Protein AF-A0A426XNB6-F1 (afdb_monomer_lite)

Organism: Ensete ventricosum (NCBI:txid4639)

InterPro domains:
  IPR004367 Cyclin, C-terminal domain [PF02984] (106-166)
  IPR036915 Cyclin-like superfamily [SSF47954] (67-121)
  IPR036915 Cyclin-like superfamily [SSF47954] (107-166)

Foldseek 3Di:
DDDDDDDDDDDDDDDDDDDDDDDDDDDPPPDPPPPPPPPDPPPPPDPPPPDPPPPDPPDDPCVVCPVPPVSVSVCPVVVVVVCVVCVVVVDDDPCPQVPDPPDDPVNVVVVVVVVVVVVVVVVVCVVDDPLLVVLLVVQVVCCVPVVDRDDDPVSCVVSVDDPVSSD

Secondary structure (DSSP, 8-state):
-PPPPP------------------------PPPTTSS-----------------------TTGGGTT-TTT-GGGHHHHHHHHHHHHHHHSPPTTTGGG-SS--HHHHHHHHHHHHHHHHHHHHHTTS-HHHHHHHHHHHHHHHHHSS----HHHHHHH---GGGT-

pLDDT: mean 73.71, std 19.78, range [31.83, 96.19]

Structure (mmCIF, N/CA/C/O backbone):
data_AF-A0A426XNB6-F1
#
_entry.id   AF-A0A426XNB6-F1
#
loop_
_atom_site.group_PDB
_atom_site.id
_atom_site.type_symbol
_atom_site.label_atom_id
_atom_site.label_alt_id
_atom_site.label_comp_id
_atom_site.label_asym_id
_atom_site.label_entity_id
_atom_site.label_seq_id
_atom_site.pdbx_PDB_ins_code
_atom_site.Cartn_x
_atom_site.Cartn_y
_atom_site.Cartn_z
_atom_site.occupancy
_atom_site.B_iso_or_equiv
_atom_site.auth_seq_id
_atom_site.auth_comp_id
_atom_site.auth_asym_id
_atom_site.auth_atom_id
_atom_site.pdbx_PDB_model_num
ATOM 1 N N . MET A 1 1 ? 14.428 -3.981 60.060 1.00 38.88 1 MET A N 1
ATOM 2 C CA . MET A 1 1 ? 15.624 -4.761 60.453 1.00 38.88 1 MET A CA 1
ATOM 3 C C . MET A 1 1 ? 15.847 -5.861 59.417 1.00 38.88 1 MET A C 1
ATOM 5 O O . MET A 1 1 ? 14.873 -6.296 58.823 1.00 38.88 1 MET A O 1
ATOM 9 N N . LEU A 1 2 ? 17.123 -6.162 59.162 1.00 38.84 2 LEU A N 1
ATOM 10 C CA . LEU A 1 2 ? 17.779 -6.862 58.035 1.00 38.84 2 LEU A CA 1
ATOM 11 C C . LEU A 1 2 ? 17.335 -8.324 57.725 1.00 38.84 2 LEU A C 1
ATOM 13 O O . LEU A 1 2 ? 16.667 -8.931 58.559 1.00 38.84 2 LEU A O 1
ATOM 17 N N . PRO A 1 3 ? 17.710 -8.872 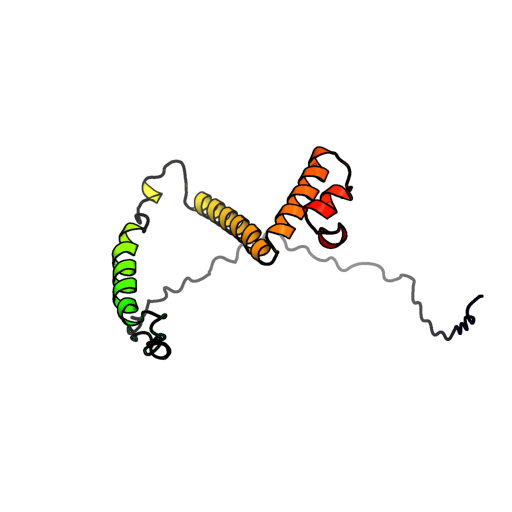56.539 1.00 48.66 3 PRO A N 1
ATOM 18 C CA . PRO A 1 3 ? 17.253 -10.158 55.980 1.00 48.66 3 PRO A CA 1
ATOM 19 C C . PRO A 1 3 ? 18.123 -11.354 56.425 1.00 48.66 3 PRO A C 1
ATOM 21 O O . PRO A 1 3 ? 19.187 -11.132 57.006 1.00 48.66 3 PRO A O 1
ATOM 24 N N . PRO A 1 4 ? 17.748 -12.614 56.117 1.00 51.00 4 PRO A N 1
ATOM 25 C CA . PRO A 1 4 ? 18.660 -13.738 56.243 1.00 51.00 4 PRO A CA 1
ATOM 26 C C . PRO A 1 4 ? 19.521 -13.945 54.989 1.00 51.00 4 PRO A C 1
ATOM 28 O O . PRO A 1 4 ? 19.174 -13.589 53.863 1.00 51.00 4 PRO A O 1
ATOM 31 N N . SER A 1 5 ? 20.682 -14.510 55.278 1.00 43.78 5 SER A N 1
ATOM 32 C CA . SER A 1 5 ? 21.931 -14.514 54.537 1.00 43.78 5 SER A CA 1
ATOM 33 C C . SER A 1 5 ? 22.048 -15.621 53.488 1.00 43.78 5 SER A C 1
ATOM 35 O O . SER A 1 5 ? 21.413 -16.668 53.560 1.00 43.78 5 SER A O 1
ATOM 37 N N . VAL A 1 6 ? 22.968 -15.364 52.560 1.00 41.66 6 VAL A N 1
ATOM 38 C CA . VAL A 1 6 ? 23.523 -16.219 51.505 1.00 41.66 6 VAL A CA 1
ATOM 39 C C . VAL A 1 6 ? 24.015 -17.579 52.025 1.00 41.66 6 VAL A C 1
ATOM 41 O O . VAL A 1 6 ? 24.587 -17.672 53.110 1.00 41.66 6 VAL A O 1
ATOM 44 N N . SER A 1 7 ? 23.919 -18.619 51.195 1.00 41.00 7 SER A N 1
ATOM 45 C CA . SER A 1 7 ? 24.881 -19.728 51.204 1.00 41.00 7 SER A CA 1
ATOM 46 C C . SER A 1 7 ? 25.253 -20.087 49.770 1.00 41.00 7 SER A C 1
ATOM 48 O O . SER A 1 7 ? 24.444 -20.581 48.993 1.00 41.00 7 SER A O 1
ATOM 50 N N . SER A 1 8 ? 26.497 -19.754 49.442 1.00 37.50 8 SER A N 1
ATOM 51 C CA . SER A 1 8 ? 27.211 -20.145 48.236 1.00 37.50 8 SER A CA 1
ATOM 52 C C . SER A 1 8 ? 27.679 -21.597 48.388 1.00 37.50 8 SER A C 1
ATOM 54 O O . SER A 1 8 ? 28.131 -21.986 49.467 1.00 37.50 8 SER A O 1
ATOM 56 N N . SER A 1 9 ? 27.608 -22.398 47.328 1.00 43.94 9 SER A N 1
ATOM 57 C CA . SER A 1 9 ? 28.429 -23.605 47.202 1.00 43.94 9 SER A CA 1
ATOM 58 C C . SER A 1 9 ? 28.908 -23.752 45.770 1.00 43.94 9 SER A C 1
ATOM 60 O O . SER A 1 9 ? 28.138 -23.920 44.829 1.00 43.94 9 SER A O 1
ATOM 62 N N . THR A 1 10 ? 30.220 -23.612 45.660 1.00 38.38 10 THR A N 1
ATOM 63 C CA . THR A 1 10 ? 31.077 -23.773 44.497 1.00 38.38 10 THR A CA 1
ATOM 64 C C . THR A 1 10 ? 31.527 -25.222 44.323 1.00 38.38 10 THR A C 1
ATOM 66 O O . THR A 1 10 ? 31.708 -25.930 45.310 1.00 38.38 10 THR A O 1
ATOM 69 N N . ALA A 1 11 ? 31.880 -25.525 43.069 1.00 37.91 11 ALA A N 1
ATOM 70 C CA . ALA A 1 11 ? 32.787 -26.566 42.576 1.00 37.91 11 ALA A CA 1
ATOM 71 C C . ALA A 1 11 ? 32.230 -27.992 42.401 1.00 37.91 11 ALA A C 1
ATOM 73 O O . ALA A 1 11 ? 31.894 -28.672 43.364 1.00 37.91 11 ALA A O 1
ATOM 74 N N . LEU A 1 12 ? 32.280 -28.487 41.157 1.00 39.81 12 LEU A N 1
ATOM 75 C CA . LEU A 1 12 ? 33.334 -29.421 40.739 1.00 39.81 12 LEU A CA 1
ATOM 76 C C . LEU A 1 12 ? 33.481 -29.464 39.204 1.00 39.81 12 LEU A C 1
ATOM 78 O O . LEU A 1 12 ? 32.512 -29.443 38.452 1.00 39.81 12 LEU A O 1
ATOM 82 N N . ASP A 1 13 ? 34.754 -29.452 38.826 1.00 43.25 13 ASP A N 1
ATOM 83 C CA . ASP A 1 13 ? 35.439 -29.420 37.534 1.00 43.25 13 ASP A CA 1
ATOM 84 C C . ASP A 1 13 ? 35.334 -30.743 36.749 1.00 43.25 13 ASP A C 1
ATOM 86 O O . ASP A 1 13 ? 35.279 -31.812 37.353 1.00 43.25 13 ASP A O 1
ATOM 90 N N . SER A 1 14 ? 35.402 -30.685 35.414 1.00 43.81 14 SER A N 1
ATOM 91 C CA . SER A 1 14 ? 36.431 -31.458 34.705 1.00 43.81 14 SER A CA 1
ATOM 92 C C . SER A 1 14 ? 36.661 -30.927 33.290 1.00 43.81 14 SER A C 1
ATOM 94 O O . SER A 1 14 ? 35.801 -30.962 32.411 1.00 43.81 14 SER A O 1
ATOM 96 N N . SER A 1 15 ? 37.867 -30.407 33.140 1.00 46.03 15 SER A N 1
ATOM 97 C CA . SER A 1 15 ? 38.493 -29.804 31.977 1.00 46.03 15 SER A CA 1
ATOM 98 C C . SER A 1 15 ? 38.881 -30.824 30.899 1.00 46.03 15 SER A C 1
ATOM 100 O O . SER A 1 15 ? 39.266 -31.944 31.215 1.00 46.03 15 SER A O 1
ATOM 102 N N . THR A 1 16 ? 38.946 -30.405 29.633 1.00 42.44 16 THR A N 1
ATOM 103 C CA . THR A 1 16 ? 40.071 -30.767 28.747 1.00 42.44 16 THR A CA 1
ATOM 104 C C . THR A 1 16 ? 40.258 -29.652 27.723 1.00 42.44 16 THR A C 1
ATOM 106 O O . THR A 1 16 ? 39.454 -29.484 26.811 1.00 42.44 16 THR A O 1
ATOM 109 N N . ALA A 1 17 ? 41.322 -28.876 27.910 1.00 43.88 17 ALA A N 1
ATOM 110 C CA . ALA A 1 17 ? 41.868 -27.992 26.894 1.00 43.88 17 ALA A CA 1
ATOM 111 C C . ALA A 1 17 ? 42.827 -28.805 26.015 1.00 43.88 17 ALA A C 1
ATOM 113 O O . ALA A 1 17 ? 43.685 -29.519 26.535 1.00 43.88 17 ALA A O 1
ATOM 114 N N . ILE A 1 18 ? 42.683 -28.679 24.701 1.00 45.56 18 ILE A N 1
ATOM 115 C CA . ILE A 1 18 ? 43.690 -29.068 23.715 1.00 45.56 18 ILE A CA 1
ATOM 116 C C . ILE A 1 18 ? 43.929 -27.834 22.861 1.00 45.56 18 ILE A C 1
ATOM 118 O O . ILE A 1 18 ? 43.026 -27.362 22.177 1.00 45.56 18 ILE A O 1
ATOM 122 N N . ASP A 1 19 ? 45.137 -27.307 22.981 1.00 42.94 19 ASP A N 1
ATOM 123 C CA . ASP A 1 19 ? 45.687 -26.254 22.145 1.00 42.94 19 ASP A CA 1
ATOM 124 C C . ASP A 1 19 ? 47.003 -26.777 21.553 1.00 42.94 19 ASP A C 1
ATOM 126 O O . ASP A 1 19 ? 47.593 -27.728 22.081 1.00 42.94 19 ASP A O 1
ATOM 130 N N . VAL A 1 20 ? 47.474 -26.075 20.527 1.00 39.81 20 VAL A N 1
ATOM 131 C CA . VAL A 1 20 ? 48.781 -26.158 19.862 1.00 39.81 20 VAL A CA 1
ATOM 132 C C . VAL A 1 20 ? 48.831 -27.031 18.600 1.00 39.81 20 VAL A C 1
ATOM 134 O O . VAL A 1 20 ? 49.177 -28.212 18.615 1.00 39.81 20 VAL A O 1
ATOM 137 N N . ASP A 1 21 ? 48.505 -26.371 17.486 1.00 40.19 21 ASP A N 1
ATOM 138 C CA . ASP A 1 21 ? 49.299 -26.275 16.252 1.00 40.19 21 ASP A CA 1
ATOM 139 C C . ASP A 1 21 ? 50.354 -27.364 15.994 1.00 40.19 21 ASP A C 1
ATOM 141 O O . ASP A 1 21 ? 51.396 -27.371 16.648 1.00 40.19 21 ASP A O 1
ATOM 145 N N . ASN A 1 22 ? 50.143 -28.189 14.954 1.00 37.97 22 ASN A N 1
ATOM 146 C CA . ASN A 1 22 ? 51.169 -28.583 13.968 1.00 37.97 22 ASN A CA 1
ATOM 147 C C . ASN A 1 22 ? 50.604 -29.567 12.914 1.00 37.97 22 ASN A C 1
ATOM 149 O O . ASN A 1 22 ? 50.672 -30.782 13.100 1.00 37.97 22 ASN A O 1
ATOM 153 N N . PHE A 1 23 ? 50.155 -29.075 11.756 1.00 31.83 23 PHE A N 1
ATOM 154 C CA . PHE A 1 23 ? 50.412 -29.793 10.503 1.00 31.83 23 PHE A CA 1
ATOM 155 C C . PHE A 1 23 ? 50.571 -28.802 9.352 1.00 31.83 23 PHE A C 1
ATOM 157 O O . PHE A 1 23 ? 49.679 -28.024 9.027 1.00 31.83 23 PHE A O 1
ATOM 164 N N . SER A 1 24 ? 51.776 -28.810 8.796 1.00 39.06 24 SER A N 1
ATOM 165 C CA . SER A 1 24 ? 52.221 -27.975 7.694 1.00 39.06 24 SER A CA 1
ATOM 166 C C . SER A 1 24 ? 51.668 -28.487 6.365 1.00 39.06 24 SER A C 1
ATOM 168 O O . SER A 1 24 ? 51.911 -29.637 6.024 1.00 39.06 24 SER A O 1
ATOM 170 N N . SER A 1 25 ? 51.130 -27.535 5.605 1.00 38.66 25 SER A N 1
ATOM 171 C CA . SER A 1 25 ? 51.299 -27.320 4.161 1.00 38.66 25 SER A CA 1
ATOM 172 C C . SER A 1 25 ? 50.769 -28.350 3.161 1.00 38.66 25 SER A C 1
ATOM 174 O O . SER A 1 25 ? 51.081 -29.535 3.217 1.00 38.66 25 SER A O 1
ATOM 176 N N . SER A 1 26 ? 50.132 -27.762 2.144 1.00 42.22 26 SER A N 1
ATOM 177 C CA . SER A 1 26 ? 49.864 -28.288 0.805 1.00 42.22 26 SER A CA 1
ATOM 178 C C . SER A 1 26 ? 48.627 -29.162 0.672 1.00 42.22 26 SER A C 1
ATOM 180 O O . SER A 1 26 ? 48.728 -30.376 0.645 1.00 42.22 26 SER A O 1
ATOM 182 N N . ASP A 1 27 ? 47.490 -28.495 0.486 1.00 37.78 27 ASP A N 1
ATOM 183 C CA . ASP A 1 27 ? 46.589 -28.823 -0.618 1.00 37.78 27 ASP A CA 1
ATOM 184 C C . ASP A 1 27 ? 46.115 -27.491 -1.209 1.00 37.78 27 ASP A C 1
ATOM 186 O O . ASP A 1 27 ? 45.384 -26.721 -0.582 1.00 37.78 27 ASP A O 1
ATOM 190 N N . ASP A 1 28 ? 46.653 -27.170 -2.382 1.00 36.75 28 ASP A N 1
ATOM 191 C CA . ASP A 1 28 ? 46.237 -26.046 -3.204 1.00 36.75 28 ASP A CA 1
ATOM 192 C C . ASP A 1 28 ? 44.750 -26.219 -3.540 1.00 36.75 28 ASP A C 1
ATOM 194 O O . ASP A 1 28 ? 44.370 -27.104 -4.305 1.00 36.75 28 ASP A O 1
ATOM 198 N N . VAL A 1 29 ? 43.886 -25.394 -2.944 1.00 46.34 29 VAL A N 1
ATOM 199 C CA . VAL A 1 29 ? 42.492 -25.300 -3.384 1.00 46.34 29 VAL A CA 1
ATOM 200 C C . VAL A 1 29 ? 42.507 -24.519 -4.690 1.00 46.34 29 VAL A C 1
ATOM 202 O O . VAL A 1 29 ? 42.552 -23.288 -4.700 1.00 46.34 29 VAL A O 1
ATOM 205 N N . GLU A 1 30 ? 42.553 -25.267 -5.787 1.00 43.03 30 GLU A N 1
ATOM 206 C CA . GLU A 1 30 ? 42.445 -24.774 -7.152 1.00 43.03 30 GLU A CA 1
ATOM 207 C C . GLU A 1 30 ? 41.153 -23.949 -7.271 1.00 43.03 30 GLU A C 1
ATOM 209 O O . GLU A 1 30 ? 40.037 -24.455 -7.141 1.00 43.03 30 GLU A O 1
ATOM 214 N N . LEU A 1 31 ? 41.316 -22.631 -7.404 1.00 42.97 31 LEU A N 1
ATOM 215 C CA . LEU A 1 31 ? 40.216 -21.708 -7.659 1.00 42.97 31 LEU A CA 1
ATOM 216 C C . LEU A 1 31 ? 39.627 -22.052 -9.031 1.00 42.97 31 LEU A C 1
ATOM 218 O O . LEU A 1 31 ? 40.414 -22.209 -9.970 1.00 42.97 31 LEU A O 1
ATOM 222 N N . PRO A 1 32 ? 38.292 -22.122 -9.184 1.00 43.78 32 PRO A N 1
ATOM 223 C CA . PRO A 1 32 ? 37.690 -22.433 -10.471 1.00 43.78 32 PRO A CA 1
ATOM 224 C C . PRO A 1 32 ? 38.182 -21.422 -11.502 1.00 43.78 32 PRO A C 1
ATOM 226 O O . PRO A 1 32 ? 38.052 -20.205 -11.324 1.00 43.78 32 PRO A O 1
ATOM 229 N N . THR A 1 33 ? 38.824 -21.929 -12.549 1.00 47.72 33 THR A N 1
ATOM 230 C CA . THR A 1 33 ? 39.292 -21.127 -13.670 1.00 47.72 33 THR A CA 1
ATOM 231 C C . THR A 1 33 ? 38.100 -20.456 -14.344 1.00 47.72 33 THR A C 1
ATOM 233 O O . THR A 1 33 ? 37.022 -21.033 -14.450 1.00 47.72 33 THR A O 1
ATOM 236 N N . VAL A 1 34 ? 38.314 -19.236 -14.838 1.00 50.56 34 VAL A N 1
ATOM 237 C CA . VAL A 1 34 ? 37.345 -18.349 -15.517 1.00 50.56 34 VAL A CA 1
ATOM 238 C C . VAL A 1 34 ? 36.666 -18.930 -16.776 1.00 50.56 34 VAL A C 1
ATOM 240 O O . VAL A 1 34 ? 35.968 -18.207 -17.477 1.00 50.56 34 VAL A O 1
ATOM 243 N N . GLU A 1 35 ? 36.849 -20.217 -17.059 1.00 47.22 35 GLU A N 1
ATOM 244 C CA . GLU A 1 35 ? 36.286 -20.936 -18.204 1.00 47.22 35 GLU A CA 1
ATOM 245 C C . GLU A 1 35 ? 35.068 -21.815 -17.836 1.00 47.22 35 GLU A C 1
ATOM 247 O O . GLU A 1 35 ? 34.430 -22.355 -18.730 1.00 47.22 35 GLU A O 1
ATOM 252 N N . GLU A 1 36 ? 34.670 -21.913 -16.557 1.00 47.00 36 GLU A N 1
ATOM 253 C CA . GLU A 1 36 ? 33.469 -22.669 -16.124 1.00 47.00 36 GLU A CA 1
ATOM 254 C C . GLU A 1 36 ? 32.209 -21.799 -15.905 1.00 47.00 36 GLU A C 1
ATOM 256 O O . GLU A 1 36 ? 31.237 -22.236 -15.292 1.00 47.00 36 GLU A O 1
ATOM 261 N N . MET A 1 37 ? 32.186 -20.556 -16.398 1.00 50.59 37 MET A N 1
ATOM 262 C CA . MET A 1 37 ? 31.008 -19.673 -16.277 1.00 50.59 37 MET A CA 1
ATOM 263 C C . MET A 1 37 ? 30.014 -19.817 -17.447 1.00 50.59 37 MET A C 1
ATOM 265 O O . MET A 1 37 ? 28.980 -19.152 -17.462 1.00 50.59 37 MET A O 1
ATOM 269 N N . GLU A 1 38 ? 30.299 -20.667 -18.432 1.00 49.09 38 GLU A N 1
ATOM 270 C CA . GLU A 1 38 ? 29.526 -20.746 -19.675 1.00 49.09 38 GLU A CA 1
ATOM 271 C C . GLU A 1 38 ? 28.870 -22.110 -19.896 1.00 49.09 38 GLU A C 1
ATOM 273 O O . GLU A 1 38 ? 28.978 -22.641 -20.983 1.00 49.09 38 GLU A O 1
ATOM 278 N N . GLU A 1 39 ? 28.151 -22.675 -18.922 1.00 53.75 39 GLU A N 1
ATOM 279 C CA . GLU A 1 39 ? 27.063 -23.627 -19.229 1.00 53.75 39 GLU A CA 1
ATOM 280 C C . GLU A 1 39 ? 25.947 -23.539 -18.182 1.00 53.75 39 GLU A C 1
ATOM 282 O O . GLU A 1 39 ? 25.783 -24.385 -17.307 1.00 53.75 39 GLU A O 1
ATOM 287 N N . MET A 1 40 ? 25.141 -22.482 -18.276 1.00 49.28 40 MET A N 1
ATOM 288 C CA . MET A 1 40 ? 23.802 -22.474 -17.684 1.00 49.28 40 MET A CA 1
ATOM 289 C C . MET A 1 40 ? 22.841 -21.674 -18.566 1.00 49.28 40 MET A C 1
ATOM 291 O O . MET A 1 40 ? 22.154 -20.770 -18.106 1.00 49.28 40 MET A O 1
ATOM 295 N N . ASP A 1 41 ? 22.826 -22.003 -19.857 1.00 47.94 41 ASP A N 1
ATOM 296 C CA . ASP A 1 41 ? 21.828 -21.515 -20.812 1.00 47.94 41 ASP A CA 1
ATOM 297 C C . ASP A 1 41 ? 21.269 -22.687 -21.621 1.00 47.94 41 ASP A C 1
ATOM 299 O O . ASP A 1 41 ? 21.416 -22.791 -22.834 1.00 47.94 41 ASP A O 1
ATOM 303 N N . ASN A 1 42 ? 20.670 -23.634 -20.903 1.00 55.66 42 ASN A N 1
ATOM 304 C CA . ASN A 1 42 ? 19.651 -24.479 -21.505 1.00 55.66 42 ASN A CA 1
ATOM 305 C C . ASN A 1 42 ? 18.569 -24.812 -20.479 1.00 55.66 42 ASN A C 1
ATOM 307 O O . ASN A 1 42 ? 18.335 -25.964 -20.109 1.00 55.66 42 ASN A O 1
ATOM 311 N N . CYS A 1 43 ? 17.895 -23.777 -19.984 1.00 49.34 43 CYS A N 1
ATOM 312 C CA . CYS A 1 43 ? 16.514 -23.957 -19.577 1.00 49.34 43 CYS A CA 1
ATOM 313 C C . CYS A 1 43 ? 15.703 -24.108 -20.866 1.00 49.34 43 CYS A C 1
ATOM 315 O O . CYS A 1 43 ? 15.178 -23.130 -21.387 1.00 49.34 43 CYS A O 1
ATOM 317 N N . ASP A 1 44 ? 15.635 -25.339 -21.386 1.00 56.97 44 ASP A N 1
ATOM 318 C CA . ASP A 1 44 ? 14.631 -25.745 -22.367 1.00 56.97 44 ASP A CA 1
ATOM 319 C C . ASP A 1 44 ? 13.260 -25.343 -21.801 1.00 56.97 44 ASP A C 1
ATOM 321 O O . ASP A 1 44 ? 12.654 -26.060 -20.993 1.00 56.97 44 ASP A O 1
ATOM 325 N N . LEU A 1 45 ? 12.803 -24.146 -22.173 1.00 58.41 45 LEU A N 1
ATOM 326 C CA . LEU A 1 45 ? 11.461 -23.650 -21.936 1.00 58.41 45 LEU A CA 1
ATOM 327 C C . LEU A 1 45 ? 10.552 -24.540 -22.770 1.00 58.41 45 LEU A C 1
ATOM 329 O O . LEU A 1 45 ? 10.231 -24.236 -23.915 1.00 58.41 45 LEU A O 1
ATOM 333 N N . LYS A 1 46 ? 10.183 -25.689 -22.207 1.00 59.28 46 LYS A N 1
ATOM 334 C CA . LYS A 1 46 ? 9.105 -26.494 -22.759 1.00 59.28 46 LYS A CA 1
ATOM 335 C C . LYS A 1 46 ? 7.893 -25.582 -22.794 1.00 59.28 46 LYS A C 1
ATOM 337 O O . LYS A 1 46 ? 7.448 -25.117 -21.745 1.00 59.28 46 LYS A O 1
ATOM 342 N N . GLU A 1 47 ? 7.417 -25.299 -23.998 1.00 56.78 47 GLU A N 1
ATOM 343 C CA . GLU A 1 47 ? 6.133 -24.656 -24.215 1.00 56.78 47 GLU A CA 1
ATOM 344 C C . GLU A 1 47 ? 5.099 -25.494 -23.460 1.00 56.78 47 GLU A C 1
ATOM 346 O O . GLU A 1 47 ? 4.808 -26.635 -23.818 1.00 56.78 47 GLU A O 1
ATOM 351 N N . VAL A 1 48 ? 4.639 -24.976 -22.321 1.00 63.44 48 VAL A N 1
ATOM 352 C CA . VAL A 1 48 ? 3.529 -25.578 -21.595 1.00 63.44 48 VAL A CA 1
ATOM 353 C C . VAL A 1 48 ? 2.308 -25.236 -22.425 1.00 63.44 48 VAL A C 1
ATOM 355 O O . VAL A 1 48 ? 1.843 -24.096 -22.406 1.00 63.44 48 VAL A O 1
ATOM 358 N N . GLU A 1 49 ? 1.830 -26.200 -23.209 1.00 64.44 49 GLU A N 1
ATOM 359 C CA . GLU A 1 49 ? 0.517 -26.080 -23.823 1.00 64.44 49 GLU A CA 1
ATOM 360 C C . GLU A 1 49 ? -0.494 -25.915 -22.687 1.00 64.44 49 GLU A C 1
ATOM 362 O O . GLU A 1 49 ? -0.631 -26.784 -21.825 1.00 64.44 49 GLU A O 1
ATOM 367 N N . MET A 1 50 ? -1.132 -24.745 -22.630 1.00 64.38 50 MET A N 1
ATOM 368 C CA . MET A 1 50 ? -2.194 -24.487 -21.671 1.00 64.38 50 MET A CA 1
ATOM 369 C C . MET A 1 50 ? -3.365 -25.381 -22.064 1.00 64.38 50 MET A C 1
ATOM 371 O O . MET A 1 50 ? -4.103 -25.076 -22.998 1.00 64.38 50 MET A O 1
ATOM 375 N N . GLU A 1 51 ? -3.489 -26.516 -21.388 1.00 64.31 51 GLU A N 1
ATOM 376 C CA . GLU A 1 51 ? -4.678 -27.350 -21.478 1.00 64.31 51 GLU A CA 1
ATOM 377 C C . GLU A 1 51 ? -5.890 -26.489 -21.097 1.00 64.31 51 GLU A C 1
ATOM 379 O O . GLU A 1 51 ? -5.818 -25.700 -20.148 1.00 64.31 51 GLU A O 1
ATOM 384 N N . ASP A 1 52 ? -6.993 -26.618 -21.841 1.00 64.31 52 ASP A N 1
ATOM 385 C CA . ASP A 1 52 ? -8.259 -25.989 -21.475 1.00 64.31 52 ASP A CA 1
ATOM 386 C C . ASP A 1 52 ? -8.625 -26.466 -20.068 1.00 64.31 52 ASP A C 1
ATOM 388 O O . ASP A 1 52 ? -9.079 -27.597 -19.870 1.00 64.31 52 ASP A O 1
ATOM 392 N N . ILE A 1 53 ? -8.406 -25.606 -19.071 1.00 65.62 53 ILE A N 1
ATOM 393 C CA . ILE A 1 53 ? -8.909 -25.834 -17.725 1.00 65.62 53 ILE A CA 1
ATOM 394 C C . ILE A 1 53 ? -10.418 -25.887 -17.907 1.00 65.62 53 ILE A C 1
ATOM 396 O O . ILE A 1 53 ? -11.047 -24.869 -18.209 1.00 65.62 53 ILE A O 1
ATOM 400 N N . VAL A 1 54 ? -10.994 -27.088 -17.791 1.00 63.81 54 VAL A N 1
ATOM 401 C CA . VAL A 1 54 ? -12.442 -27.252 -17.706 1.00 63.81 54 VAL A CA 1
ATOM 402 C C . VAL A 1 54 ? -12.878 -26.250 -16.658 1.00 63.81 54 VAL A C 1
ATOM 404 O O . VAL A 1 54 ? -12.388 -26.307 -15.531 1.00 63.81 54 VAL A O 1
ATOM 407 N N . ALA A 1 55 ? -13.703 -25.283 -17.060 1.00 63.44 55 ALA A N 1
ATOM 408 C CA . ALA A 1 55 ? -14.223 -24.265 -16.170 1.00 63.44 55 ALA A CA 1
ATOM 409 C C . ALA A 1 55 ? -15.116 -24.965 -15.141 1.00 63.44 55 ALA A C 1
ATOM 411 O O . ALA A 1 55 ? -16.336 -25.023 -15.286 1.00 63.44 55 ALA A O 1
ATOM 412 N N . GLU A 1 56 ? -14.498 -25.575 -14.133 1.00 65.62 56 GLU A N 1
ATOM 413 C CA . GLU A 1 56 ? -15.192 -26.028 -12.953 1.00 65.62 56 GLU A CA 1
ATOM 414 C C . GLU A 1 56 ? -15.795 -24.777 -12.339 1.00 65.62 56 GLU A C 1
ATOM 416 O O . GLU A 1 56 ? -15.104 -23.808 -12.010 1.00 65.62 56 GLU A O 1
ATOM 421 N N . THR A 1 57 ? -17.120 -24.770 -12.259 1.00 71.75 57 THR A N 1
ATOM 422 C CA . THR A 1 57 ? -17.848 -23.741 -11.537 1.00 71.75 57 THR A CA 1
ATOM 423 C C . THR A 1 57 ? -17.318 -23.740 -10.113 1.00 71.75 57 THR A C 1
ATOM 425 O O . THR A 1 57 ? -17.451 -24.748 -9.414 1.00 71.75 57 THR A O 1
ATOM 428 N N . ALA A 1 58 ? -16.678 -22.640 -9.714 1.00 76.19 58 ALA A N 1
ATOM 429 C CA . ALA A 1 58 ? -16.122 -22.501 -8.379 1.00 76.19 58 ALA A CA 1
ATOM 430 C C . ALA A 1 58 ? -17.199 -22.836 -7.326 1.00 76.19 58 ALA A C 1
ATOM 432 O O . ALA A 1 58 ? -18.364 -22.470 -7.514 1.00 76.19 58 ALA A O 1
ATOM 433 N N . PRO A 1 59 ? -16.843 -23.551 -6.246 1.00 85.50 59 PRO A N 1
ATOM 434 C CA . PRO A 1 59 ? -17.796 -23.900 -5.200 1.00 85.50 59 PRO A CA 1
ATOM 435 C C . PRO A 1 59 ? -18.398 -22.639 -4.566 1.00 85.50 59 PRO A C 1
ATOM 437 O O . PRO A 1 59 ? -17.690 -21.657 -4.349 1.00 85.50 59 PRO A O 1
ATOM 440 N N . ASP A 1 60 ? -19.697 -22.681 -4.251 1.00 87.12 60 ASP A N 1
ATOM 441 C CA . ASP A 1 60 ? -20.408 -21.587 -3.578 1.00 87.12 60 ASP A CA 1
ATOM 442 C C . ASP A 1 60 ? -19.968 -21.478 -2.107 1.00 87.12 60 ASP A C 1
ATOM 444 O O . ASP A 1 60 ? -20.472 -22.178 -1.217 1.00 87.12 60 ASP A O 1
ATOM 448 N N . ILE A 1 61 ? -18.986 -20.604 -1.878 1.00 89.62 61 ILE A N 1
ATOM 449 C CA . ILE A 1 61 ? -18.389 -20.335 -0.566 1.00 89.62 61 ILE A CA 1
ATOM 450 C C . ILE A 1 61 ? -19.322 -19.556 0.371 1.00 89.62 61 ILE A C 1
ATOM 452 O O . ILE A 1 61 ? -19.132 -19.617 1.585 1.00 89.62 61 ILE A O 1
ATOM 456 N N . ASP A 1 62 ? -20.346 -18.890 -0.167 1.00 90.00 62 ASP A N 1
ATOM 457 C CA . ASP A 1 62 ? -21.251 -18.007 0.578 1.00 90.00 62 ASP A CA 1
ATOM 458 C C . ASP A 1 62 ? -22.553 -18.716 0.996 1.00 90.00 62 ASP A C 1
ATOM 460 O O . ASP A 1 62 ? -23.354 -18.182 1.768 1.00 90.00 62 ASP A O 1
ATOM 464 N N . SER A 1 63 ? -22.750 -19.965 0.559 1.00 89.06 63 SER A N 1
ATOM 465 C CA . SER A 1 63 ? -23.892 -20.816 0.931 1.00 89.06 63 SER A CA 1
ATOM 466 C C . SE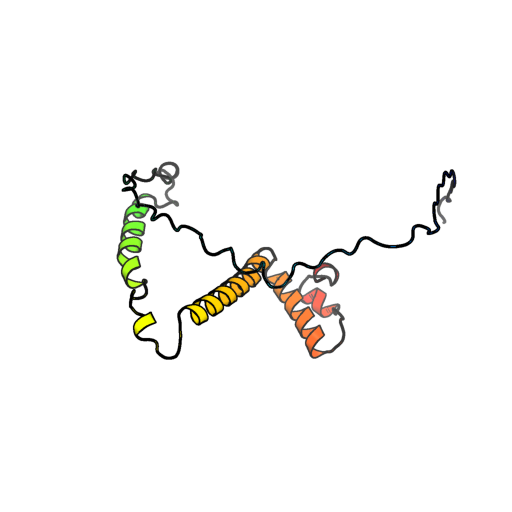R A 1 63 ? -24.100 -20.958 2.449 1.00 89.06 63 SER A C 1
ATOM 468 O O . SER A 1 63 ? -25.227 -21.127 2.921 1.00 89.06 63 SER A O 1
ATOM 470 N N . CYS A 1 64 ? -23.034 -20.852 3.248 1.00 88.69 64 CYS A N 1
ATOM 471 C CA . CYS A 1 64 ? -23.120 -20.883 4.712 1.00 88.69 64 CYS A CA 1
ATOM 472 C C . CYS A 1 64 ? -23.812 -19.639 5.301 1.00 88.69 64 CYS A C 1
ATOM 474 O O . CYS A 1 64 ? -24.400 -19.713 6.383 1.00 88.69 64 CYS A O 1
ATOM 476 N N . ASP A 1 65 ? -23.773 -18.514 4.588 1.00 93.00 65 ASP A N 1
ATOM 477 C CA . ASP A 1 65 ? -24.263 -17.210 5.027 1.00 93.00 65 ASP A CA 1
ATOM 478 C C . ASP A 1 65 ? -25.651 -16.863 4.471 1.00 93.00 65 ASP A C 1
ATOM 480 O O . ASP A 1 65 ? -26.172 -15.783 4.745 1.00 93.00 65 ASP A O 1
ATOM 484 N N . SER A 1 66 ? -26.321 -17.777 3.755 1.00 89.81 66 SER A N 1
ATOM 485 C CA . SER A 1 66 ? -27.616 -17.491 3.108 1.00 89.81 66 SER A CA 1
ATOM 486 C C . SER A 1 66 ? -28.715 -17.007 4.067 1.00 89.81 66 SER A C 1
ATOM 488 O O . SER A 1 66 ? -29.655 -16.342 3.644 1.00 89.81 66 SER A O 1
ATOM 490 N N . ASN A 1 67 ? -28.612 -17.324 5.362 1.00 88.75 67 ASN A N 1
ATOM 491 C CA . ASN A 1 67 ? -29.562 -16.887 6.395 1.00 88.75 67 ASN A CA 1
ATOM 492 C C . ASN A 1 67 ? -29.058 -15.696 7.232 1.00 88.75 67 ASN A C 1
ATOM 494 O O . ASN A 1 67 ? -29.713 -15.307 8.202 1.00 88.75 67 ASN A O 1
ATOM 498 N N . ASN A 1 68 ? -27.892 -15.137 6.904 1.00 90.38 68 ASN A N 1
ATOM 499 C CA . ASN A 1 68 ? -27.295 -14.003 7.593 1.00 90.38 68 ASN A CA 1
ATOM 500 C C . ASN A 1 68 ? -27.672 -12.696 6.867 1.00 90.38 68 ASN A C 1
ATOM 502 O O . ASN A 1 68 ? -27.064 -12.358 5.850 1.00 90.38 68 ASN A O 1
ATOM 506 N N . PRO A 1 69 ? -28.629 -11.902 7.387 1.00 86.31 69 PRO A N 1
ATOM 507 C CA . PRO A 1 69 ? -29.061 -10.670 6.727 1.00 86.31 69 PRO A CA 1
ATOM 508 C C . PRO A 1 69 ? -27.967 -9.591 6.664 1.00 86.31 69 PRO A C 1
ATOM 510 O O . PRO A 1 69 ? -28.118 -8.621 5.929 1.00 86.31 69 PRO A O 1
ATOM 513 N N . LEU A 1 70 ? -26.872 -9.735 7.423 1.00 89.94 70 LEU A N 1
ATOM 514 C CA . LEU A 1 70 ? -25.718 -8.834 7.359 1.00 89.94 70 LEU A CA 1
ATOM 515 C C . LEU A 1 70 ? -24.695 -9.244 6.291 1.00 89.94 70 LEU A C 1
ATOM 517 O O . LEU A 1 70 ? -23.842 -8.429 5.953 1.00 89.94 70 LEU A O 1
ATOM 521 N N . ALA A 1 71 ? -24.764 -10.476 5.776 1.00 87.81 71 ALA A N 1
ATOM 522 C CA . ALA A 1 71 ? -23.857 -10.971 4.742 1.00 87.81 71 ALA A CA 1
ATOM 523 C C . ALA A 1 71 ? -24.286 -10.561 3.328 1.00 87.81 71 ALA A C 1
ATOM 525 O O . ALA A 1 71 ? -23.452 -10.518 2.433 1.00 87.81 71 ALA A O 1
ATOM 526 N N . VAL A 1 72 ? -25.566 -10.205 3.134 1.00 88.81 72 VAL A N 1
ATOM 527 C CA . VAL A 1 72 ? -26.059 -9.595 1.884 1.00 88.81 72 VAL A CA 1
ATOM 528 C C . VAL A 1 72 ? -25.753 -10.491 0.661 1.00 88.81 72 VAL A C 1
ATOM 530 O O . VAL A 1 72 ? -25.422 -10.024 -0.426 1.00 88.81 72 VAL A O 1
ATOM 533 N N . VAL A 1 73 ? -25.879 -11.814 0.855 1.00 91.94 73 VAL A N 1
ATOM 534 C CA . VAL A 1 73 ? -25.462 -12.860 -0.102 1.00 91.94 73 VAL A CA 1
ATOM 535 C C . VAL A 1 73 ? -26.180 -12.751 -1.453 1.00 91.94 73 VAL A C 1
ATOM 537 O O . VAL A 1 73 ? -25.605 -13.062 -2.489 1.00 91.94 73 VAL A O 1
ATOM 540 N N . GLU A 1 74 ? -27.411 -12.234 -1.471 1.00 89.88 74 GLU A N 1
ATOM 541 C CA . GLU A 1 74 ? -28.206 -12.056 -2.697 1.00 89.88 74 GLU A CA 1
ATOM 542 C C . GLU A 1 74 ? -27.561 -11.117 -3.734 1.00 89.88 74 GLU A C 1
ATOM 544 O O . GLU A 1 74 ? -27.875 -11.214 -4.915 1.00 89.88 74 GLU A O 1
ATOM 549 N N . TYR A 1 75 ? -26.639 -10.241 -3.318 1.00 91.81 75 TYR A N 1
ATOM 550 C CA . TYR A 1 75 ? -25.947 -9.309 -4.215 1.00 91.81 75 TYR A CA 1
ATOM 551 C C . TYR A 1 75 ? -24.566 -9.792 -4.654 1.00 91.81 75 TYR A C 1
ATOM 553 O O . TYR A 1 75 ? -23.937 -9.142 -5.487 1.00 91.81 75 TYR A O 1
ATOM 561 N N . VAL A 1 76 ? -24.060 -10.895 -4.101 1.00 91.25 76 VAL A N 1
ATOM 562 C CA . VAL A 1 76 ? -22.685 -11.355 -4.344 1.00 91.25 76 VAL A CA 1
ATOM 563 C C . VAL A 1 76 ? -22.436 -11.577 -5.837 1.00 91.25 76 VAL A C 1
ATOM 565 O O . VAL A 1 76 ? -21.440 -11.095 -6.380 1.00 91.25 76 VAL A O 1
ATOM 568 N N . GLU A 1 77 ? -23.375 -12.226 -6.526 1.00 90.56 77 GLU A N 1
ATOM 569 C CA . GLU A 1 77 ? -23.277 -12.470 -7.966 1.00 90.56 77 GLU A CA 1
ATOM 570 C C . GLU A 1 77 ? -23.223 -11.160 -8.768 1.00 90.56 77 GLU A C 1
ATOM 572 O O . GLU A 1 77 ? -22.338 -10.984 -9.610 1.00 90.56 77 GLU A O 1
ATOM 577 N N . ASP A 1 78 ? -24.109 -10.210 -8.463 1.00 94.00 78 ASP A N 1
ATOM 578 C CA . ASP A 1 78 ? -24.167 -8.903 -9.125 1.00 94.00 78 ASP A CA 1
ATOM 579 C C . ASP A 1 78 ? -22.906 -8.067 -8.878 1.00 94.00 78 ASP A C 1
ATOM 581 O O . ASP A 1 78 ? -22.382 -7.433 -9.799 1.00 94.00 78 ASP A O 1
ATOM 585 N N . ILE A 1 79 ? -22.378 -8.100 -7.653 1.00 93.00 79 ILE A N 1
ATOM 586 C CA . ILE A 1 79 ? -21.143 -7.415 -7.265 1.00 93.00 79 ILE A CA 1
ATOM 587 C C . ILE A 1 79 ? -19.962 -7.966 -8.071 1.00 93.00 79 ILE A C 1
ATOM 589 O O . ILE A 1 79 ? -19.212 -7.197 -8.679 1.00 93.00 79 ILE A O 1
ATOM 593 N N . TYR A 1 80 ? -19.804 -9.290 -8.136 1.00 90.88 80 TYR A N 1
ATOM 594 C CA . TYR A 1 80 ? -18.730 -9.896 -8.923 1.00 90.88 80 TYR A CA 1
ATOM 595 C C . TYR A 1 80 ? -18.915 -9.687 -10.426 1.00 90.88 80 TYR A C 1
ATOM 597 O O . TYR A 1 80 ? -17.934 -9.441 -11.130 1.00 90.88 80 TYR A O 1
ATOM 605 N N . ASN A 1 81 ? -20.150 -9.740 -10.930 1.00 92.94 81 ASN A N 1
ATOM 606 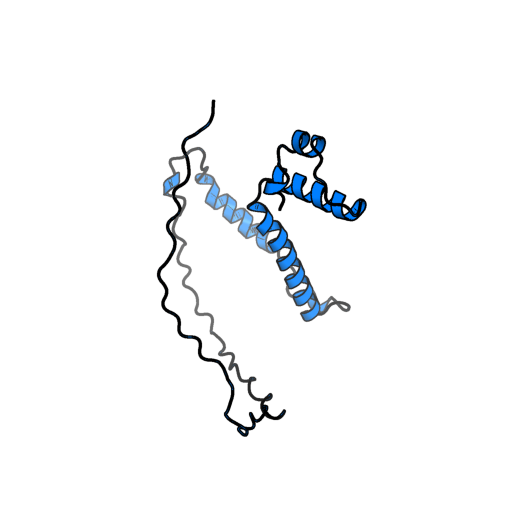C CA . ASN A 1 81 ? -20.458 -9.419 -12.322 1.00 92.94 81 ASN A CA 1
ATOM 607 C C . ASN A 1 81 ? -20.044 -7.988 -12.669 1.00 92.94 81 ASN A C 1
ATOM 609 O O . ASN A 1 81 ? -19.421 -7.775 -13.711 1.00 92.94 81 ASN A O 1
ATOM 613 N N . PHE A 1 82 ? -20.338 -7.026 -11.795 1.00 94.56 82 PHE A N 1
ATOM 614 C CA . PHE A 1 82 ? -19.904 -5.644 -11.956 1.00 94.56 82 PHE A CA 1
ATOM 615 C C . PHE A 1 82 ? -18.375 -5.532 -11.970 1.00 94.56 82 PHE A C 1
ATOM 617 O O . PHE A 1 82 ? -17.817 -4.979 -12.920 1.00 94.56 82 PHE A O 1
ATOM 624 N N . TYR A 1 83 ? -17.686 -6.102 -10.975 1.00 92.19 83 TYR A N 1
ATOM 625 C CA . TYR A 1 83 ? -16.225 -6.025 -10.905 1.00 92.19 83 TYR A CA 1
ATOM 626 C C . TYR A 1 83 ? -15.554 -6.639 -12.134 1.00 92.19 83 TYR A C 1
ATOM 628 O O . TYR A 1 83 ? -14.707 -5.979 -12.7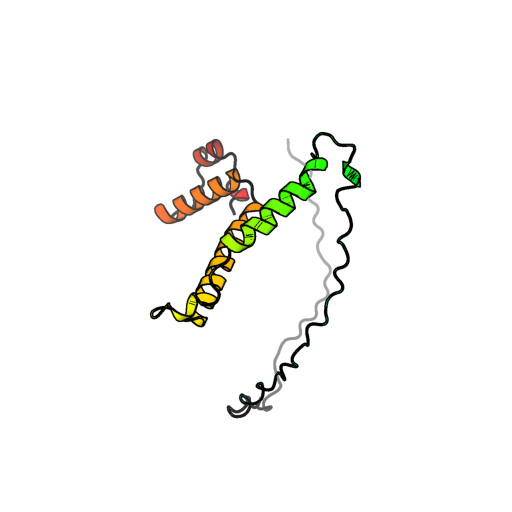39 1.00 92.19 83 TYR A O 1
ATOM 636 N N . ARG A 1 84 ? -16.000 -7.825 -12.572 1.00 90.69 84 ARG A N 1
ATOM 637 C CA . ARG A 1 84 ? -15.510 -8.474 -13.801 1.00 90.69 84 ARG A CA 1
ATOM 638 C C . ARG A 1 84 ? -15.711 -7.607 -15.042 1.00 90.69 84 ARG A C 1
ATOM 640 O O . ARG A 1 84 ? -14.812 -7.498 -15.866 1.00 90.69 84 ARG A O 1
ATOM 647 N N . GLN A 1 85 ? -16.871 -6.963 -15.183 1.00 92.44 85 GLN A N 1
ATOM 648 C CA . GLN A 1 85 ? -17.126 -6.066 -16.316 1.00 92.44 85 GLN A CA 1
ATOM 649 C C . GLN A 1 85 ? -16.188 -4.854 -16.310 1.00 92.44 85 GLN A C 1
ATOM 651 O O . GLN A 1 85 ? -15.705 -4.436 -17.362 1.00 92.44 85 GLN A O 1
ATOM 656 N N . THR A 1 86 ? -15.923 -4.287 -15.133 1.00 92.88 86 THR A N 1
ATOM 657 C CA . THR A 1 86 ? -15.073 -3.095 -15.005 1.00 92.88 86 THR A CA 1
ATOM 658 C C . THR A 1 86 ? -13.574 -3.384 -15.041 1.00 92.88 86 THR A C 1
ATOM 660 O O . THR A 1 86 ? -12.800 -2.464 -15.298 1.00 92.88 86 THR A O 1
ATOM 663 N N . GLU A 1 87 ? -13.150 -4.634 -14.841 1.00 93.06 87 GLU A N 1
ATOM 664 C CA . GLU A 1 87 ? -11.737 -5.031 -14.807 1.00 93.06 87 GLU A CA 1
ATOM 665 C C . GLU A 1 87 ? -10.992 -4.629 -16.086 1.00 93.06 87 GLU A C 1
ATOM 667 O O . GLU A 1 87 ? -9.917 -4.035 -16.018 1.00 93.06 87 GLU A O 1
ATOM 672 N N . VAL A 1 88 ? -11.621 -4.828 -17.250 1.00 86.31 88 VAL A N 1
ATOM 673 C CA . VAL A 1 88 ? -11.048 -4.482 -18.563 1.00 86.31 88 VAL A CA 1
ATOM 674 C C . VAL A 1 88 ? -10.712 -2.991 -18.668 1.00 86.31 88 VAL A C 1
ATOM 676 O O . VAL A 1 88 ? -9.735 -2.623 -19.318 1.00 86.31 88 VAL A O 1
ATOM 679 N N . ALA A 1 89 ? -11.482 -2.122 -18.006 1.00 88.56 89 ALA A N 1
ATOM 680 C CA . ALA A 1 89 ? -11.219 -0.684 -17.992 1.00 88.56 89 ALA A CA 1
ATOM 681 C C . ALA A 1 89 ? -10.020 -0.306 -17.102 1.00 88.56 89 ALA A C 1
ATOM 683 O O . ALA A 1 89 ? -9.428 0.755 -17.299 1.00 88.56 89 ALA A O 1
ATOM 684 N N . GLY A 1 90 ? -9.663 -1.156 -16.134 1.00 85.56 90 GLY A N 1
ATOM 685 C CA . GLY A 1 90 ? -8.494 -0.986 -15.271 1.00 85.56 90 GLY A CA 1
ATOM 686 C C . GLY A 1 90 ? -7.196 -1.551 -15.857 1.00 85.56 90 GLY A C 1
ATOM 687 O O . GLY A 1 90 ? -6.116 -1.228 -15.360 1.00 85.56 90 GLY A O 1
ATOM 688 N N . CYS A 1 91 ? -7.269 -2.376 -16.906 1.00 88.06 91 CYS A N 1
ATOM 689 C CA . CYS A 1 91 ? -6.092 -2.988 -17.514 1.00 88.06 91 CYS A CA 1
ATOM 690 C C . CYS A 1 91 ? -5.269 -1.975 -18.324 1.00 88.06 91 CYS A C 1
ATOM 692 O O . CYS A 1 91 ? -5.788 -1.227 -19.154 1.00 88.06 91 CYS A O 1
ATOM 694 N N . ALA A 1 92 ? -3.946 -2.002 -18.147 1.00 89.62 92 ALA A N 1
ATOM 695 C CA . ALA A 1 92 ? -3.043 -1.301 -19.052 1.00 89.62 92 ALA A CA 1
ATOM 696 C C . ALA A 1 92 ? -3.103 -1.927 -20.459 1.00 89.62 92 ALA A C 1
ATOM 698 O O . ALA A 1 92 ? -3.199 -3.146 -20.603 1.00 89.62 92 ALA A O 1
ATOM 699 N N . SER A 1 93 ? -3.011 -1.096 -21.503 1.00 90.50 93 SER A N 1
ATOM 700 C CA . SER A 1 93 ? -2.946 -1.574 -22.892 1.00 90.50 93 SER A CA 1
ATOM 701 C C . SER A 1 93 ? -1.757 -2.525 -23.077 1.00 90.50 93 SER A C 1
ATOM 703 O O . SER A 1 93 ? -0.654 -2.156 -22.680 1.00 90.50 93 SER A O 1
ATOM 705 N N . PRO A 1 94 ? -1.905 -3.684 -23.743 1.00 90.94 94 PRO A N 1
ATOM 706 C CA . PRO A 1 94 ? -0.782 -4.591 -23.999 1.00 90.94 94 PRO A CA 1
ATOM 707 C C . PRO A 1 94 ? 0.378 -3.932 -24.761 1.00 90.94 94 PRO A C 1
ATOM 709 O O . PRO A 1 94 ? 1.536 -4.291 -24.575 1.00 90.94 94 PRO A O 1
ATOM 712 N N . GLN A 1 95 ? 0.086 -2.926 -25.589 1.00 91.69 95 GLN A N 1
ATOM 713 C CA . GLN A 1 95 ? 1.073 -2.188 -26.377 1.00 91.69 95 GLN A CA 1
ATOM 714 C C . GLN A 1 95 ? 1.595 -0.928 -25.668 1.00 91.69 95 GLN A C 1
ATOM 716 O O . GLN A 1 95 ? 2.265 -0.108 -26.295 1.00 91.69 95 GLN A O 1
ATOM 721 N N . TYR A 1 96 ? 1.316 -0.716 -24.376 1.00 91.62 96 TYR A N 1
ATOM 722 C CA . TYR A 1 96 ? 1.728 0.528 -23.711 1.00 91.62 96 TYR A CA 1
ATOM 723 C C . TYR A 1 96 ? 3.252 0.740 -23.746 1.00 91.62 96 TYR A C 1
ATOM 725 O O . TYR A 1 96 ? 3.697 1.871 -23.931 1.00 91.62 96 TYR A O 1
ATOM 733 N N . MET A 1 97 ? 4.043 -0.337 -23.644 1.00 91.31 97 MET A N 1
ATOM 734 C CA . MET A 1 97 ? 5.509 -0.277 -23.661 1.00 91.31 97 MET A CA 1
ATOM 735 C C . MET A 1 97 ? 6.099 0.105 -25.013 1.00 91.31 97 MET A C 1
ATOM 737 O O . MET A 1 97 ? 7.109 0.797 -25.051 1.00 91.31 97 MET A O 1
ATOM 741 N N . SER A 1 98 ? 5.466 -0.272 -26.128 1.00 90.19 98 SER A N 1
ATOM 742 C CA . SER A 1 98 ? 5.991 0.056 -27.461 1.00 90.19 98 SER A CA 1
ATOM 743 C C . SER A 1 98 ? 5.933 1.554 -27.775 1.00 90.19 98 SER A C 1
ATOM 745 O O . SER A 1 98 ? 6.578 2.011 -28.712 1.00 90.19 98 SER A O 1
ATOM 747 N N . HIS A 1 99 ? 5.147 2.315 -27.010 1.00 91.25 99 HIS A N 1
ATOM 748 C CA . HIS A 1 99 ? 4.999 3.762 -27.153 1.00 91.25 99 HIS A CA 1
ATOM 749 C C . HIS A 1 99 ? 5.910 4.554 -26.197 1.00 91.25 99 HIS A C 1
ATOM 751 O O . HIS A 1 99 ? 5.931 5.782 -26.262 1.00 91.25 99 HIS A O 1
ATOM 757 N N . GLN A 1 100 ? 6.652 3.878 -25.311 1.00 90.62 100 GLN A N 1
ATOM 758 C CA . GLN A 1 100 ? 7.605 4.502 -24.392 1.00 90.62 100 GLN A CA 1
ATOM 759 C C . GLN A 1 100 ? 9.002 4.473 -25.021 1.00 90.62 100 GLN A C 1
ATOM 761 O O . GLN A 1 100 ? 9.528 3.406 -25.316 1.00 90.62 100 GLN A O 1
ATOM 766 N N . PHE A 1 101 ? 9.611 5.640 -25.234 1.00 89.62 101 PHE A N 1
ATOM 767 C CA . PHE A 1 101 ? 10.962 5.742 -25.809 1.00 89.62 101 PHE A CA 1
ATOM 768 C C . PHE A 1 101 ? 12.054 5.936 -24.745 1.00 89.62 101 PHE A C 1
ATOM 770 O O . PHE A 1 101 ? 13.194 5.538 -24.964 1.00 89.62 101 PHE A O 1
ATOM 777 N N . ASP A 1 102 ? 11.697 6.484 -23.581 1.00 92.12 102 ASP A N 1
ATOM 778 C CA . ASP A 1 102 ? 12.633 6.756 -22.479 1.00 92.12 102 ASP A CA 1
ATOM 779 C C . ASP A 1 102 ? 12.730 5.614 -21.454 1.00 92.12 102 ASP A C 1
ATOM 781 O O . ASP A 1 102 ? 13.607 5.615 -20.590 1.00 92.12 102 ASP A O 1
ATOM 785 N N . ILE A 1 103 ? 11.810 4.648 -21.509 1.00 92.25 103 ILE A N 1
ATOM 786 C CA . ILE A 1 103 ? 11.684 3.576 -20.519 1.00 92.25 103 ILE A CA 1
ATOM 787 C C . ILE A 1 103 ? 11.668 2.239 -21.245 1.00 92.25 103 ILE A C 1
ATOM 789 O O . ILE A 1 103 ? 10.892 2.037 -22.173 1.00 92.25 103 ILE A O 1
ATOM 793 N N . ASN A 1 104 ? 12.506 1.311 -20.783 1.00 92.12 104 ASN A N 1
ATOM 794 C CA . ASN A 1 104 ? 12.500 -0.073 -21.243 1.00 92.12 104 ASN A CA 1
ATOM 795 C C . ASN A 1 104 ? 11.884 -1.016 -20.192 1.00 92.12 104 ASN A C 1
ATOM 797 O O . ASN A 1 104 ? 11.714 -0.665 -19.021 1.00 92.12 104 ASN A O 1
ATOM 801 N N . GLU A 1 105 ? 11.569 -2.240 -20.615 1.00 92.38 105 GLU A N 1
ATOM 802 C CA . GLU A 1 105 ? 10.962 -3.268 -19.763 1.00 92.38 105 GLU A CA 1
ATOM 803 C C . GLU A 1 105 ? 11.812 -3.596 -18.525 1.00 92.38 105 GLU A C 1
ATOM 805 O O . GLU A 1 105 ? 11.277 -3.686 -17.418 1.00 92.38 105 GLU A O 1
ATOM 810 N N . LYS A 1 106 ? 13.142 -3.681 -18.683 1.00 94.50 106 LYS A N 1
ATOM 811 C CA . LYS A 1 106 ? 14.073 -3.963 -17.578 1.00 94.50 106 LYS A CA 1
ATOM 812 C C . LYS A 1 106 ? 14.044 -2.866 -16.509 1.00 94.50 106 LYS A C 1
ATOM 814 O O . LYS A 1 106 ? 13.993 -3.170 -15.323 1.00 94.50 106 LYS A O 1
ATOM 819 N N . MET A 1 107 ? 14.027 -1.595 -16.909 1.00 96.00 107 MET A N 1
ATOM 820 C CA . MET A 1 107 ? 13.929 -0.452 -15.993 1.00 96.00 107 MET A CA 1
ATOM 821 C C . MET A 1 107 ? 12.615 -0.475 -15.214 1.00 96.00 107 MET A C 1
ATOM 823 O O . MET A 1 107 ? 12.614 -0.224 -14.009 1.00 96.00 107 MET A O 1
ATOM 827 N N . ARG A 1 108 ? 11.500 -0.817 -15.874 1.00 94.44 108 ARG A N 1
ATOM 828 C CA . ARG A 1 108 ? 10.218 -0.976 -15.181 1.00 94.44 108 ARG A CA 1
ATOM 829 C C . ARG A 1 108 ? 10.253 -2.132 -14.187 1.00 94.44 108 ARG A C 1
ATOM 831 O O . ARG A 1 108 ? 9.728 -1.967 -13.093 1.00 94.44 108 ARG A O 1
ATOM 838 N N . ALA A 1 109 ? 10.845 -3.269 -14.547 1.00 95.56 109 ALA A N 1
ATOM 839 C CA . ALA A 1 109 ? 10.966 -4.403 -13.635 1.00 95.56 109 ALA A CA 1
ATOM 840 C C . ALA A 1 109 ? 11.724 -4.010 -12.356 1.00 95.56 109 ALA A C 1
ATOM 842 O O . ALA A 1 109 ? 11.211 -4.232 -11.265 1.00 95.56 109 ALA A O 1
ATOM 843 N N . ILE A 1 110 ? 12.866 -3.324 -12.491 1.00 96.19 110 ILE A N 1
ATOM 844 C CA . ILE A 1 110 ? 13.656 -2.820 -11.351 1.00 96.19 110 ILE A CA 1
ATOM 845 C C . ILE A 1 110 ? 12.838 -1.848 -10.490 1.00 96.19 110 ILE A C 1
ATOM 847 O O . ILE A 1 110 ? 12.851 -1.935 -9.265 1.00 96.19 110 ILE A O 1
ATOM 851 N N . LEU A 1 111 ? 12.105 -0.922 -11.116 1.00 94.62 111 LEU A N 1
ATOM 852 C CA . LEU A 1 111 ? 11.266 0.030 -10.386 1.00 94.62 111 LEU A CA 1
ATOM 853 C C . LEU A 1 111 ? 10.150 -0.675 -9.603 1.00 94.62 111 LEU A C 1
ATOM 855 O O . LEU A 1 111 ? 9.865 -0.296 -8.471 1.00 94.62 111 LEU A O 1
ATOM 859 N N . ILE A 1 112 ? 9.506 -1.675 -10.205 1.00 94.88 112 ILE A N 1
ATOM 860 C CA . ILE A 1 112 ? 8.430 -2.435 -9.561 1.00 94.88 112 ILE A CA 1
ATOM 861 C C . ILE A 1 112 ? 8.963 -3.237 -8.384 1.00 94.88 112 ILE A C 1
ATOM 863 O O . ILE A 1 112 ? 8.337 -3.216 -7.331 1.00 94.88 112 ILE A O 1
ATOM 867 N N . ASP A 1 113 ? 10.106 -3.897 -8.549 1.00 94.50 113 ASP A N 1
ATOM 868 C CA . ASP A 1 113 ? 10.756 -4.650 -7.477 1.00 94.50 113 ASP A CA 1
ATOM 869 C C . ASP A 1 113 ? 11.023 -3.745 -6.265 1.00 94.50 113 ASP A C 1
ATOM 871 O O . ASP A 1 113 ? 10.549 -4.012 -5.161 1.00 94.50 113 ASP A O 1
ATOM 875 N N . TRP A 1 114 ? 11.613 -2.569 -6.505 1.00 94.19 114 TRP A N 1
ATOM 876 C CA . TRP A 1 114 ? 11.829 -1.563 -5.464 1.00 94.19 114 TRP A CA 1
ATOM 877 C C . TRP A 1 114 ? 10.528 -1.073 -4.804 1.00 94.19 114 TRP A C 1
ATOM 879 O O . TRP A 1 114 ? 10.459 -0.942 -3.580 1.00 94.19 114 TRP A O 1
ATOM 889 N N . LEU A 1 115 ? 9.472 -0.809 -5.584 1.00 90.38 115 LEU A N 1
ATOM 890 C CA . LEU A 1 115 ? 8.172 -0.398 -5.038 1.00 90.38 115 LEU A CA 1
ATOM 891 C C . LEU A 1 115 ? 7.546 -1.494 -4.168 1.00 90.38 115 LEU A C 1
ATOM 893 O O . LEU A 1 115 ? 7.000 -1.190 -3.108 1.00 90.38 115 LEU A O 1
ATOM 897 N N . ILE A 1 116 ? 7.638 -2.758 -4.587 1.00 90.94 116 ILE A N 1
ATOM 898 C CA . ILE A 1 116 ? 7.144 -3.900 -3.811 1.00 90.94 116 ILE A CA 1
ATOM 899 C C . ILE A 1 116 ? 7.916 -4.005 -2.497 1.00 90.94 116 ILE A C 1
ATOM 901 O O . ILE A 1 116 ? 7.292 -4.126 -1.442 1.00 90.94 116 ILE A O 1
ATOM 905 N N . GLU A 1 117 ? 9.245 -3.908 -2.530 1.00 88.19 117 GLU A N 1
ATOM 906 C CA . GLU A 1 117 ? 10.066 -3.908 -1.319 1.00 88.19 117 GLU A CA 1
ATOM 907 C C . GLU A 1 117 ? 9.638 -2.805 -0.343 1.00 88.19 117 GLU A C 1
ATOM 909 O O . GLU A 1 117 ? 9.441 -3.084 0.844 1.00 88.19 117 GLU A O 1
ATOM 914 N N . LEU A 1 118 ? 9.409 -1.580 -0.828 1.00 85.75 118 LEU A N 1
ATOM 915 C CA . LEU A 1 118 ? 8.917 -0.476 -0.000 1.00 85.75 118 LEU A CA 1
ATOM 916 C C . LEU A 1 118 ? 7.534 -0.751 0.597 1.00 85.75 118 LEU A C 1
ATOM 918 O O . LEU A 1 118 ? 7.341 -0.587 1.805 1.00 85.75 118 LEU A O 1
ATOM 922 N N . CYS A 1 119 ? 6.580 -1.210 -0.214 1.00 81.44 119 CYS A N 1
ATOM 923 C CA . CYS A 1 119 ? 5.242 -1.552 0.268 1.00 81.44 119 CYS A CA 1
ATOM 924 C C . CYS A 1 119 ? 5.286 -2.679 1.313 1.00 81.44 119 CYS A C 1
ATOM 926 O O . CYS A 1 119 ? 4.528 -2.661 2.283 1.00 81.44 119 CYS A O 1
ATOM 928 N N . LEU A 1 120 ? 6.197 -3.643 1.166 1.00 82.19 120 LEU A N 1
ATOM 929 C CA . LEU A 1 120 ? 6.399 -4.713 2.142 1.00 82.19 120 LEU A CA 1
ATOM 930 C C . LEU A 1 120 ? 7.031 -4.212 3.443 1.00 82.19 120 LEU A C 1
ATOM 932 O O . LEU A 1 120 ? 6.729 -4.758 4.507 1.00 82.19 120 LEU A O 1
ATOM 936 N N . VAL A 1 121 ? 7.894 -3.194 3.393 1.00 75.88 121 VAL A N 1
ATOM 937 C CA . VAL A 1 121 ? 8.433 -2.551 4.601 1.00 75.88 121 VAL A CA 1
ATOM 938 C C . VAL A 1 121 ? 7.299 -1.919 5.411 1.00 75.88 121 VAL A C 1
ATOM 940 O O . VAL A 1 121 ? 7.201 -2.184 6.611 1.00 75.88 121 VAL A O 1
ATOM 943 N N . GLU A 1 122 ? 6.391 -1.183 4.768 1.00 73.06 122 GLU A N 1
ATOM 944 C CA . GLU A 1 122 ? 5.209 -0.615 5.434 1.00 73.06 122 GLU A CA 1
ATOM 945 C C . GLU A 1 122 ? 4.238 -1.702 5.917 1.00 73.06 122 GLU A C 1
ATOM 947 O O . GLU A 1 122 ? 3.740 -1.648 7.044 1.00 73.06 122 GLU A O 1
ATOM 952 N N . TYR A 1 123 ? 4.017 -2.752 5.123 1.00 79.56 123 TYR A N 1
ATOM 953 C CA . TYR A 1 123 ? 3.157 -3.866 5.522 1.00 79.56 123 TYR A CA 1
ATOM 954 C C . TYR A 1 123 ? 3.705 -4.602 6.753 1.00 79.56 123 TYR A C 1
ATOM 956 O O . TYR A 1 123 ? 2.961 -4.911 7.685 1.00 79.56 123 TYR A O 1
ATOM 964 N N . LYS A 1 124 ? 5.025 -4.822 6.833 1.00 76.19 124 LYS A N 1
ATOM 965 C CA . LYS A 1 124 ? 5.682 -5.373 8.033 1.00 76.19 124 LYS A CA 1
ATOM 966 C C . LYS A 1 124 ? 5.468 -4.496 9.266 1.00 76.19 124 LYS A C 1
ATOM 968 O O . LYS A 1 124 ? 5.571 -5.019 10.377 1.00 76.19 124 LYS A O 1
ATOM 973 N N . MET A 1 125 ? 5.178 -3.206 9.097 1.00 73.81 125 MET A N 1
ATOM 974 C CA . MET A 1 125 ? 4.866 -2.293 10.194 1.00 73.81 125 MET A CA 1
ATOM 975 C C . MET A 1 125 ? 3.415 -2.430 10.680 1.00 73.81 125 MET A C 1
ATOM 977 O O . MET A 1 125 ? 3.165 -2.140 11.846 1.00 73.81 125 MET A O 1
ATOM 981 N N . LEU A 1 126 ? 2.485 -2.984 9.886 1.00 78.44 126 LEU A N 1
ATOM 982 C CA . LEU A 1 126 ? 1.085 -3.213 10.300 1.00 78.44 126 LEU A CA 1
ATOM 983 C C . LEU A 1 126 ? 0.939 -4.134 11.520 1.00 78.44 126 LEU A C 1
ATOM 985 O O . LEU A 1 126 ? -0.066 -4.064 12.224 1.00 78.44 126 LEU A O 1
ATOM 989 N N . LYS A 1 127 ? 1.941 -4.972 11.816 1.00 82.12 127 LYS A N 1
ATOM 990 C CA . LYS A 1 127 ? 1.960 -5.790 13.042 1.00 82.12 127 LYS A CA 1
ATOM 991 C C . LYS A 1 127 ? 2.109 -4.958 14.326 1.00 82.12 127 LYS A C 1
ATOM 993 O O . LYS A 1 127 ? 1.885 -5.477 15.418 1.00 82.12 127 LYS A O 1
ATOM 998 N N . PHE A 1 128 ? 2.501 -3.688 14.214 1.00 82.19 128 PHE A N 1
ATOM 999 C CA . PHE A 1 128 ? 2.677 -2.768 15.334 1.00 82.19 128 PHE A CA 1
ATOM 1000 C C . PHE A 1 128 ? 1.504 -1.786 15.434 1.00 82.19 128 PHE A C 1
ATOM 1002 O O . PHE A 1 128 ? 0.921 -1.363 14.440 1.00 82.19 128 PHE A O 1
ATOM 1009 N N . ARG A 1 129 ? 1.152 -1.388 16.664 1.00 85.19 129 ARG A N 1
ATOM 1010 C CA . ARG A 1 129 ? 0.054 -0.434 16.898 1.00 85.19 129 ARG A CA 1
ATOM 1011 C C . ARG A 1 129 ? 0.407 0.931 16.279 1.00 85.19 129 ARG A C 1
ATOM 1013 O O . ARG A 1 129 ? 1.530 1.389 16.493 1.00 85.19 129 ARG A O 1
ATOM 1020 N N . PRO A 1 130 ? -0.535 1.641 15.625 1.00 86.88 130 PRO A N 1
ATOM 1021 C CA . PRO A 1 130 ? -0.267 2.957 15.029 1.00 86.88 130 PRO A CA 1
ATOM 1022 C C . PRO A 1 130 ? 0.327 3.977 16.013 1.00 86.88 130 PRO A C 1
ATOM 1024 O O . PRO A 1 130 ? 1.191 4.771 15.654 1.00 86.88 130 PRO A O 1
ATOM 1027 N N . SER A 1 131 ? -0.083 3.917 17.283 1.00 91.69 131 SER A N 1
ATOM 1028 C CA . SER A 1 131 ? 0.451 4.759 18.359 1.00 91.69 131 SER A CA 1
ATOM 1029 C C . SER A 1 131 ? 1.911 4.439 18.710 1.00 91.69 131 SER A C 1
ATOM 1031 O O . SER A 1 131 ? 2.679 5.354 18.995 1.00 91.69 131 SER A O 1
ATOM 1033 N N . LEU A 1 132 ? 2.311 3.165 18.647 1.00 88.75 132 LEU A N 1
ATOM 1034 C CA . LEU A 1 132 ? 3.692 2.729 18.878 1.00 88.75 132 LEU A CA 1
ATOM 1035 C C . LEU A 1 132 ? 4.599 3.169 17.725 1.00 88.75 132 LEU A C 1
ATOM 1037 O O . LEU A 1 132 ? 5.688 3.686 17.951 1.00 88.75 132 LEU A O 1
ATOM 1041 N N . LEU A 1 133 ? 4.112 3.028 16.492 1.00 88.38 133 LEU A N 1
ATOM 1042 C CA . LEU A 1 133 ? 4.780 3.522 15.289 1.00 88.38 133 LEU A CA 1
ATOM 1043 C C . LEU A 1 133 ? 5.016 5.032 15.340 1.00 88.38 133 LEU A C 1
ATOM 1045 O O . LEU A 1 133 ? 6.124 5.487 15.070 1.00 88.38 133 LEU A O 1
ATOM 1049 N N . ALA A 1 134 ? 4.001 5.803 15.737 1.00 88.62 134 ALA A N 1
ATOM 1050 C CA . ALA A 1 134 ? 4.130 7.246 15.913 1.00 88.62 134 ALA A CA 1
ATOM 1051 C C . ALA A 1 134 ? 5.155 7.602 17.003 1.00 88.62 134 ALA A C 1
ATOM 1053 O O . ALA A 1 134 ? 5.985 8.485 16.795 1.00 88.62 134 ALA A O 1
ATOM 1054 N N . ALA A 1 135 ? 5.147 6.895 18.139 1.00 90.25 135 ALA A N 1
ATOM 1055 C CA . ALA A 1 135 ? 6.130 7.093 19.203 1.00 90.25 135 ALA A CA 1
ATOM 1056 C C . ALA A 1 135 ? 7.563 6.774 18.736 1.00 90.25 135 ALA A C 1
ATOM 1058 O O . ALA A 1 135 ? 8.467 7.581 18.955 1.00 90.25 135 ALA A O 1
ATOM 1059 N N . ALA A 1 136 ? 7.755 5.664 18.016 1.00 88.94 136 ALA A N 1
ATOM 1060 C CA . ALA A 1 136 ? 9.037 5.280 17.429 1.00 88.94 136 ALA A CA 1
ATOM 1061 C C . ALA A 1 136 ? 9.512 6.297 16.378 1.00 88.94 136 ALA A C 1
ATOM 1063 O O . ALA A 1 136 ? 10.680 6.672 16.380 1.00 88.94 136 ALA A O 1
ATOM 1064 N N . ALA A 1 137 ? 8.614 6.812 15.533 1.00 88.38 137 ALA A N 1
ATOM 1065 C CA . ALA A 1 137 ? 8.928 7.855 14.556 1.00 88.38 137 ALA A CA 1
ATOM 1066 C C . ALA A 1 137 ? 9.343 9.180 15.222 1.00 88.38 137 ALA A C 1
ATOM 1068 O O . ALA A 1 137 ? 10.282 9.838 14.777 1.00 88.38 137 ALA A O 1
ATOM 1069 N N . ILE A 1 138 ? 8.679 9.572 16.316 1.00 88.56 138 ILE A N 1
ATOM 1070 C CA . ILE A 1 138 ? 9.072 10.748 17.108 1.00 88.56 138 ILE A CA 1
ATOM 1071 C C . ILE A 1 138 ? 10.456 10.525 17.723 1.00 88.56 138 ILE A C 1
ATOM 1073 O O . ILE A 1 138 ? 11.297 11.423 17.668 1.00 88.56 138 ILE A O 1
ATOM 1077 N N . TYR A 1 139 ? 10.705 9.338 18.282 1.00 87.12 139 TYR A N 1
ATOM 1078 C CA . TYR A 1 139 ? 12.001 8.978 18.851 1.00 87.12 139 TYR A CA 1
ATOM 1079 C C . TYR A 1 139 ? 13.111 9.034 17.794 1.00 87.12 139 TYR A C 1
ATOM 1081 O O . TYR A 1 139 ? 14.113 9.719 18.001 1.00 87.12 139 TYR A O 1
ATOM 1089 N N . THR A 1 140 ? 12.926 8.406 16.628 1.00 86.12 140 THR A N 1
ATOM 1090 C CA . THR A 1 140 ? 13.918 8.421 15.539 1.00 86.12 140 THR A CA 1
ATOM 1091 C C . THR A 1 140 ? 14.148 9.828 14.989 1.00 86.12 140 THR A C 1
ATOM 1093 O O . THR A 1 140 ? 15.300 10.230 14.835 1.00 86.12 140 THR A O 1
ATOM 1096 N N . ALA A 1 141 ? 13.097 10.629 14.791 1.00 86.81 141 ALA A N 1
ATOM 1097 C CA . ALA A 1 141 ? 13.225 12.024 14.368 1.00 86.81 141 ALA A CA 1
ATOM 1098 C C . ALA A 1 141 ? 14.008 12.868 15.389 1.00 86.81 141 ALA A C 1
ATOM 1100 O O . ALA A 1 141 ? 14.876 13.655 15.007 1.00 86.81 141 ALA A O 1
ATOM 1101 N N . GLN A 1 142 ? 13.758 12.683 16.690 1.00 84.69 142 GLN A N 1
ATOM 1102 C CA . GLN A 1 142 ? 14.535 13.341 17.745 1.00 84.69 142 GLN A CA 1
ATOM 1103 C C . GLN A 1 142 ? 16.009 12.918 17.710 1.00 84.69 142 GLN A C 1
ATOM 1105 O O . GLN A 1 142 ? 16.881 13.782 17.823 1.00 84.69 142 GLN A O 1
ATOM 1110 N N . CYS A 1 143 ? 16.292 11.631 17.484 1.00 80.38 143 CYS A N 1
ATOM 1111 C CA . CYS A 1 143 ? 17.656 11.118 17.345 1.00 80.38 143 CYS A CA 1
ATOM 1112 C C . CYS A 1 143 ? 18.385 11.749 16.150 1.00 80.38 143 CYS A C 1
ATOM 1114 O O . CYS A 1 143 ? 19.527 12.183 16.292 1.00 80.38 143 CYS A O 1
ATOM 1116 N N . CYS A 1 144 ? 17.717 11.848 14.996 1.00 82.88 144 CYS A N 1
ATOM 1117 C CA . CYS A 1 144 ? 18.283 12.427 13.776 1.00 82.88 144 CYS A CA 1
ATOM 1118 C C . CYS A 1 144 ? 18.500 13.945 13.878 1.00 82.88 144 CYS A C 1
ATOM 1120 O O . CYS A 1 144 ? 19.492 14.453 13.365 1.00 82.88 144 CYS A O 1
ATOM 1122 N N . LEU A 1 145 ? 17.594 14.674 14.538 1.00 82.50 145 LEU A N 1
ATOM 1123 C CA . LEU A 1 145 ? 17.642 16.139 14.613 1.00 82.50 145 LEU A CA 1
ATOM 1124 C C . LEU A 1 145 ? 18.523 16.673 15.748 1.00 82.50 145 LEU A C 1
ATOM 1126 O O . LEU A 1 145 ? 19.091 17.755 15.618 1.00 82.50 145 LEU A O 1
ATOM 1130 N N . ARG A 1 146 ? 18.598 15.970 16.885 1.00 75.00 146 ARG A N 1
ATOM 1131 C CA . ARG A 1 146 ? 19.277 16.462 18.101 1.00 75.00 146 ARG A CA 1
ATOM 1132 C C . ARG A 1 146 ? 20.577 15.732 18.427 1.00 75.00 146 ARG A C 1
ATOM 1134 O O . ARG A 1 146 ? 21.249 16.124 19.377 1.00 75.00 146 ARG A O 1
ATOM 1141 N N . GLY A 1 147 ? 20.934 14.689 17.674 1.00 69.62 147 GLY A N 1
ATOM 1142 C CA . GLY A 1 147 ? 22.206 13.968 17.814 1.00 69.62 147 GLY A CA 1
ATOM 1143 C C . GLY A 1 147 ? 22.385 13.188 19.126 1.00 69.62 147 GLY A C 1
ATOM 1144 O O . GLY A 1 147 ? 23.432 12.581 19.320 1.00 69.62 147 GLY A O 1
ATOM 1145 N N . PHE A 1 148 ? 21.384 13.174 20.016 1.00 63.03 148 PHE A N 1
ATOM 1146 C CA . PHE A 1 148 ? 21.386 12.459 21.296 1.00 63.03 148 PHE A CA 1
ATOM 1147 C C . PHE A 1 148 ? 20.070 11.690 21.499 1.00 63.03 148 PHE A C 1
ATOM 1149 O O . PHE A 1 148 ? 18.989 12.238 21.280 1.00 63.03 148 PHE A O 1
ATOM 1156 N N . LYS A 1 149 ? 20.175 10.431 21.948 1.00 64.06 149 LYS A N 1
ATOM 1157 C CA . LYS A 1 149 ? 19.054 9.542 22.302 1.00 64.06 149 LYS A CA 1
ATOM 1158 C C . LYS A 1 149 ? 18.600 9.821 23.736 1.00 64.06 149 LYS A C 1
ATOM 1160 O O . LYS A 1 149 ? 19.260 9.384 24.672 1.00 64.06 149 LYS A O 1
ATOM 1165 N N . TYR A 1 150 ? 17.514 10.565 23.929 1.00 71.50 150 TYR A N 1
ATOM 1166 C CA . TYR A 1 150 ? 16.843 10.612 25.230 1.00 71.50 150 TYR A CA 1
ATOM 1167 C C . TYR A 1 150 ? 15.330 10.670 25.047 1.00 71.50 150 TYR A C 1
ATOM 1169 O O . TYR A 1 150 ? 14.781 11.657 24.551 1.00 71.50 150 TYR A O 1
ATOM 1177 N N . TRP A 1 151 ? 14.639 9.617 25.480 1.00 82.56 151 TRP A N 1
ATOM 1178 C CA . TRP A 1 151 ? 13.190 9.662 25.589 1.00 82.56 151 TRP A CA 1
ATOM 1179 C C . TRP A 1 151 ? 12.807 10.431 26.851 1.00 82.56 151 TRP A C 1
ATOM 1181 O O . TRP A 1 151 ? 13.044 10.004 27.979 1.00 82.56 151 TRP A O 1
ATOM 1191 N N . THR A 1 152 ? 12.270 11.638 26.678 1.00 80.12 152 THR A N 1
ATOM 1192 C CA . THR A 1 152 ? 11.899 12.473 27.828 1.00 80.12 152 THR A CA 1
ATOM 1193 C C . THR A 1 152 ? 10.658 11.924 28.530 1.00 80.12 152 THR A C 1
ATOM 1195 O O . THR A 1 152 ? 9.719 11.485 27.872 1.00 80.12 152 THR A O 1
ATOM 1198 N N . LYS A 1 153 ? 10.590 12.069 29.864 1.00 78.75 153 LYS A N 1
ATOM 1199 C CA . LYS A 1 153 ? 9.382 11.802 30.678 1.00 78.75 153 LYS A CA 1
ATOM 1200 C C . LYS A 1 153 ? 8.115 12.422 30.076 1.00 78.75 153 LYS A C 1
ATOM 1202 O O . LYS A 1 153 ? 7.053 11.819 30.099 1.00 78.75 153 LYS A O 1
ATOM 1207 N N . THR A 1 154 ? 8.228 13.621 29.505 1.00 80.44 154 THR A N 1
ATOM 1208 C CA . THR A 1 154 ? 7.125 14.298 28.811 1.00 80.44 154 THR A CA 1
ATOM 1209 C C . THR A 1 154 ? 6.678 13.539 27.557 1.00 80.44 154 THR A C 1
ATOM 1211 O O . THR A 1 154 ? 5.482 13.408 27.319 1.00 80.44 154 THR A O 1
ATOM 1214 N N . SER A 1 155 ? 7.615 12.994 26.774 1.00 78.12 155 SER A N 1
ATOM 1215 C CA . SER A 1 155 ? 7.304 12.192 25.580 1.00 78.12 155 SER A CA 1
ATOM 1216 C C . SER A 1 155 ? 6.667 10.849 25.952 1.00 78.12 155 SER A C 1
ATOM 1218 O O . SER A 1 155 ? 5.692 10.450 25.320 1.00 78.12 155 SER A O 1
ATOM 1220 N N . GLU A 1 156 ? 7.132 10.209 27.028 1.00 85.12 156 GLU A N 1
ATOM 1221 C CA . GLU A 1 156 ? 6.520 9.000 27.603 1.00 85.12 156 GLU A CA 1
ATOM 1222 C C . GLU A 1 156 ? 5.065 9.252 28.029 1.00 85.12 156 GLU A C 1
ATOM 1224 O O . GLU A 1 156 ? 4.179 8.471 27.699 1.00 85.12 156 GLU A O 1
ATOM 1229 N N . VAL A 1 157 ? 4.780 10.388 28.674 1.00 85.44 157 VAL A N 1
ATOM 1230 C CA . VAL A 1 157 ? 3.412 10.756 29.084 1.00 85.44 157 VAL A CA 1
ATOM 1231 C C . VAL A 1 157 ? 2.490 10.988 27.883 1.00 85.44 157 VAL A C 1
ATOM 1233 O O . VAL A 1 157 ? 1.337 10.566 27.910 1.00 85.44 157 VAL A O 1
ATOM 1236 N N . HIS A 1 158 ? 2.972 11.646 26.825 1.00 82.38 158 HIS A N 1
ATOM 1237 C CA . HIS A 1 158 ? 2.139 11.966 25.660 1.00 82.38 158 HIS A CA 1
ATOM 1238 C C . HIS A 1 158 ? 1.926 10.791 24.702 1.00 82.38 158 HIS A C 1
ATOM 1240 O O . HIS A 1 158 ? 0.916 10.754 24.004 1.00 82.38 158 HIS A O 1
ATOM 1246 N N . THR A 1 159 ? 2.859 9.844 24.657 1.00 86.56 159 THR A N 1
ATOM 1247 C CA . THR A 1 159 ? 2.772 8.664 23.783 1.00 86.56 159 THR A CA 1
ATOM 1248 C C . THR A 1 159 ? 2.297 7.410 24.513 1.00 86.56 159 THR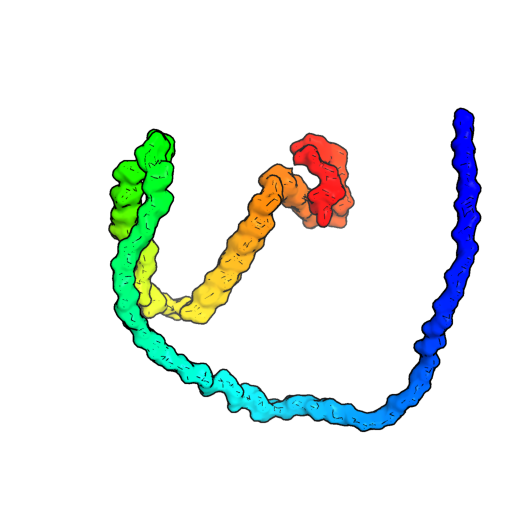 A C 1
ATOM 1250 O O . THR A 1 159 ? 1.861 6.471 23.856 1.00 86.56 159 THR A O 1
ATOM 1253 N N . ALA A 1 160 ? 2.354 7.403 25.849 1.00 86.62 160 ALA A N 1
ATOM 1254 C CA . ALA A 1 160 ? 2.123 6.253 26.722 1.00 86.62 160 ALA A CA 1
ATOM 1255 C C . ALA A 1 160 ? 3.088 5.068 26.500 1.00 86.62 160 ALA A C 1
ATOM 1257 O O . ALA A 1 160 ? 2.788 3.956 26.933 1.00 86.62 160 ALA A O 1
ATOM 1258 N N . TYR A 1 161 ? 4.238 5.293 25.852 1.00 87.12 161 TYR A N 1
ATOM 1259 C CA . TYR A 1 161 ? 5.242 4.258 25.589 1.00 87.12 161 TYR A CA 1
ATOM 1260 C C . TYR A 1 161 ? 6.562 4.558 26.312 1.00 87.12 161 TYR A C 1
ATOM 1262 O O . TYR A 1 161 ? 7.096 5.661 26.140 1.00 87.12 161 TYR A O 1
ATOM 1270 N N . PRO A 1 162 ? 7.108 3.608 27.099 1.00 85.75 162 PRO A N 1
ATOM 1271 C CA . PRO A 1 162 ? 8.443 3.728 27.678 1.00 85.75 162 PRO A CA 1
ATOM 1272 C C . PRO A 1 162 ? 9.522 3.484 26.613 1.00 85.75 162 PRO A C 1
ATOM 1274 O O . PRO A 1 162 ? 9.270 2.833 25.600 1.00 85.75 162 PRO A O 1
ATOM 1277 N N . GLU A 1 163 ? 10.743 3.966 26.859 1.00 83.12 163 GLU A N 1
ATOM 1278 C CA . GLU A 1 163 ? 11.867 3.819 25.917 1.00 83.12 163 GLU A CA 1
ATOM 1279 C C . GLU A 1 163 ? 12.179 2.351 25.590 1.00 83.12 163 GLU A C 1
ATOM 1281 O O . GLU A 1 163 ? 12.464 2.024 24.444 1.00 83.12 163 GLU A O 1
ATOM 1286 N N . GLU A 1 164 ? 12.042 1.458 26.573 1.00 85.62 164 GLU A N 1
ATOM 1287 C CA . GLU A 1 164 ? 12.283 0.015 26.430 1.00 85.62 164 GLU A CA 1
ATOM 1288 C C . GLU A 1 164 ? 11.401 -0.650 25.365 1.00 85.62 164 GLU A C 1
ATOM 1290 O O . GLU A 1 164 ? 11.760 -1.693 24.834 1.00 85.62 164 GLU A O 1
ATOM 1295 N N . GLN A 1 165 ? 10.245 -0.058 25.055 1.00 83.81 165 GLN A N 1
ATOM 1296 C CA . GLN A 1 165 ? 9.304 -0.585 24.068 1.00 83.81 165 GLN A CA 1
ATOM 1297 C C . GLN A 1 165 ? 9.544 -0.021 22.656 1.00 83.81 165 GLN A C 1
ATOM 1299 O O . GLN A 1 165 ? 8.923 -0.476 21.695 1.00 83.81 165 GLN A O 1
ATOM 1304 N N . LEU A 1 166 ? 10.404 0.995 22.536 1.00 81.44 166 LEU A N 1
ATOM 1305 C CA . LEU A 1 166 ? 10.755 1.662 21.279 1.00 81.44 166 LEU A CA 1
ATOM 1306 C C . LEU A 1 166 ? 12.098 1.177 20.700 1.00 81.44 166 LEU A C 1
ATOM 1308 O O . LEU A 1 166 ? 12.456 1.597 19.597 1.00 81.44 166 LEU A O 1
ATOM 1312 N N . LEU A 1 167 ? 12.821 0.325 21.435 1.00 73.38 167 LEU A N 1
ATOM 1313 C CA . LEU A 1 167 ? 14.074 -0.337 21.052 1.00 73.38 167 LEU A CA 1
ATOM 1314 C C . LEU A 1 167 ? 13.821 -1.804 20.687 1.00 73.38 167 LEU A C 1
ATOM 1316 O O . LEU A 1 167 ? 14.505 -2.276 19.751 1.00 73.38 167 LEU A O 1
#

Radius of g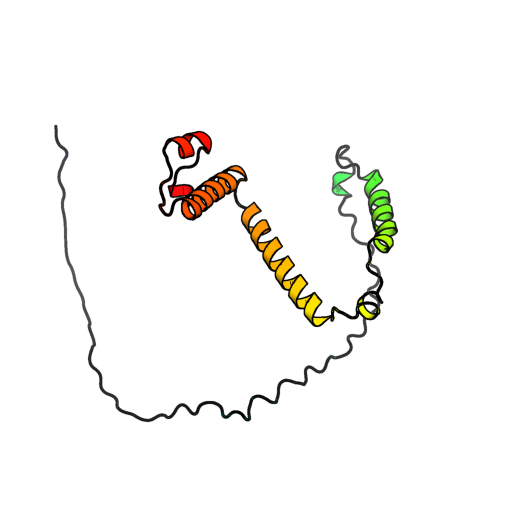yration: 32.7 Å; chains: 1; bounding box: 82×48×88 Å

Sequence (167 aa):
MLPPSVSSSTALDSSTAIDVDNFSSSDDVELPTVEEMEEMDNCDLKEVEMEDIVAETAPDIDSCDSNNPLAVVEYVEDIYNFYRQTEVAGCASPQYMSHQFDINEKMRAILIDWLIELCLVEYKMLKFRPSLLAAAAIYTAQCCLRGFKYWTKTSEVHTAYPEEQLL